Protein AF-A0A343JAC6-F1 (afdb_monomer_lite)

Foldseek 3Di:
DDPPVVVVLVVLVVVLVVCVVVDPCPPPVSVVSVVVSVVVVVVVVVVVVVVVVVVVVVVVVVVVVD

Radius of gyration: 18.26 Å; chains: 1; bounding box: 41×18×52 Å

pLDDT: mean 75.0, std 11.62, range [40.06, 91.44]

Secondary structure (DSSP, 8-state):
--THHHHHHHHHHHHHHHHHHHS-TTSHHHHHHHHHHHHHHHHHHHHHHHHHHHHHHHHHHHHHH-

Sequence (66 aa):
MSNNFKRKILIRKKLLNFLLVFLSPRNKFILFLSQDLDKLITKSQRKAYNRYLKKKSMNLYLNKVA

Organism: NCBI:txid182773

InterPro domains:
  IPR037208 Aspartyl-phosphate phosphatase Spo0E-like superfamily [SSF140500] (3-52)

Structure (mmCIF, N/CA/C/O backbone):
data_AF-A0A343JAC6-F1
#
_entry.id   AF-A0A343JAC6-F1
#
loop_
_atom_site.group_PDB
_atom_site.id
_atom_site.type_symbol
_atom_site.label_atom_id
_atom_site.label_alt_id
_atom_site.label_comp_id
_atom_site.label_asym_id
_atom_site.label_entity_id
_atom_site.label_seq_id
_atom_site.pdbx_PDB_ins_code
_atom_site.Cartn_x
_atom_site.Cartn_y
_atom_site.Cartn_z
_atom_site.occupancy
_atom_site.B_iso_or_equiv
_atom_site.auth_seq_id
_atom_site.auth_comp_id
_atom_site.auth_asym_id
_atom_site.auth_atom_id
_atom_site.pdbx_PDB_model_num
ATOM 1 N N . MET A 1 1 ? -17.367 6.979 0.725 1.00 40.06 1 MET A N 1
ATOM 2 C CA . MET A 1 1 ? -15.951 6.639 1.019 1.00 40.06 1 MET A CA 1
ATOM 3 C C . MET A 1 1 ? -15.144 6.725 -0.282 1.00 40.06 1 MET A C 1
ATOM 5 O O . MET A 1 1 ? -15.175 5.797 -1.072 1.00 40.06 1 MET A O 1
ATOM 9 N N . SER A 1 2 ? -14.526 7.889 -0.519 1.00 43.59 2 SER A N 1
ATOM 10 C CA . SER A 1 2 ? -13.688 8.318 -1.661 1.00 43.59 2 SER A CA 1
ATOM 11 C C . SER A 1 2 ? -13.426 7.308 -2.804 1.00 43.59 2 SER A C 1
ATOM 13 O O . SER A 1 2 ? -12.530 6.464 -2.721 1.00 43.59 2 SER A O 1
ATOM 15 N N . ASN A 1 3 ? -14.139 7.495 -3.924 1.00 55.22 3 ASN A N 1
ATOM 16 C CA . ASN A 1 3 ? -13.959 6.811 -5.220 1.00 55.22 3 ASN A CA 1
ATOM 17 C C . ASN A 1 3 ? -12.537 6.934 -5.817 1.00 55.22 3 ASN A C 1
ATOM 19 O O . ASN A 1 3 ? -12.202 6.258 -6.790 1.00 55.22 3 ASN A O 1
ATOM 23 N N . ASN A 1 4 ? -11.670 7.753 -5.220 1.00 58.38 4 ASN A N 1
ATOM 24 C CA . ASN A 1 4 ? -10.346 8.072 -5.747 1.00 58.38 4 ASN A CA 1
ATOM 25 C C . ASN A 1 4 ? -9.323 6.939 -5.556 1.00 58.38 4 ASN A C 1
ATOM 27 O O . ASN A 1 4 ? -8.410 6.798 -6.369 1.00 58.38 4 ASN A O 1
ATOM 31 N N . PHE A 1 5 ? -9.475 6.091 -4.531 1.00 58.62 5 PHE A N 1
ATOM 32 C CA . PHE A 1 5 ? -8.541 4.979 -4.293 1.00 58.62 5 PHE A CA 1
ATOM 33 C C . PHE A 1 5 ? -8.720 3.838 -5.294 1.00 58.62 5 PHE A C 1
ATOM 35 O O . PHE A 1 5 ? -7.739 3.369 -5.868 1.00 58.62 5 PHE A O 1
ATOM 42 N N . LYS A 1 6 ? -9.969 3.438 -5.564 1.00 66.62 6 LYS A N 1
ATOM 43 C CA . LYS A 1 6 ? -10.271 2.405 -6.566 1.00 66.62 6 LYS A CA 1
ATOM 44 C C . LYS A 1 6 ? -9.791 2.821 -7.958 1.00 66.62 6 LYS A C 1
ATOM 46 O O . LYS A 1 6 ? -9.188 2.018 -8.661 1.00 66.62 6 LYS A O 1
ATOM 51 N N . ARG A 1 7 ? -9.984 4.094 -8.324 1.00 74.81 7 ARG A N 1
ATOM 52 C CA . ARG A 1 7 ? -9.555 4.638 -9.621 1.00 74.81 7 ARG A CA 1
ATOM 53 C C . ARG A 1 7 ? -8.029 4.656 -9.760 1.00 74.81 7 ARG A C 1
ATOM 55 O O . ARG A 1 7 ? -7.517 4.231 -10.789 1.00 74.81 7 ARG A O 1
ATOM 62 N N . LYS A 1 8 ? -7.295 5.040 -8.705 1.00 74.44 8 LYS A N 1
ATOM 63 C CA . LYS A 1 8 ? -5.821 4.966 -8.683 1.00 74.44 8 LYS A CA 1
ATOM 64 C C . LYS A 1 8 ? -5.299 3.534 -8.824 1.00 74.44 8 LYS A C 1
ATOM 66 O O . LYS A 1 8 ? -4.337 3.322 -9.554 1.00 74.44 8 LYS A O 1
ATOM 71 N N . ILE A 1 9 ? -5.937 2.560 -8.172 1.00 74.38 9 ILE A N 1
ATOM 72 C CA . ILE A 1 9 ? -5.567 1.141 -8.300 1.00 74.38 9 ILE A CA 1
ATOM 73 C C . ILE A 1 9 ? -5.810 0.652 -9.732 1.00 74.38 9 ILE A C 1
ATOM 75 O O . ILE A 1 9 ? -4.933 0.022 -10.313 1.00 74.38 9 ILE A O 1
ATOM 79 N N . LEU A 1 10 ? -6.954 0.997 -10.331 1.00 81.19 10 LEU A N 1
ATOM 80 C CA . LEU A 1 10 ? -7.277 0.618 -11.709 1.00 81.19 10 LEU A CA 1
ATOM 81 C C . LEU A 1 10 ? -6.271 1.199 -12.719 1.00 81.19 10 LEU A C 1
ATOM 83 O O . LEU A 1 10 ? -5.807 0.479 -13.600 1.00 81.19 10 LEU A O 1
ATOM 87 N N . ILE A 1 11 ? -5.907 2.478 -12.568 1.00 78.69 11 ILE A N 1
ATOM 88 C CA . ILE A 1 11 ? -4.924 3.150 -13.432 1.00 78.69 11 ILE A CA 1
ATOM 89 C C . ILE A 1 11 ? -3.553 2.487 -13.300 1.00 78.69 11 ILE A C 1
ATOM 91 O O . ILE A 1 11 ? -2.949 2.153 -14.313 1.00 78.69 11 ILE A O 1
ATOM 95 N N . ARG A 1 12 ? -3.081 2.231 -12.071 1.00 75.75 12 ARG A N 1
ATOM 96 C CA . ARG A 1 12 ? -1.795 1.551 -11.847 1.00 75.75 12 ARG A CA 1
ATOM 97 C C . ARG A 1 12 ? -1.787 0.129 -12.406 1.00 75.75 12 ARG A C 1
ATOM 99 O O . ARG A 1 12 ? -0.788 -0.280 -12.984 1.00 75.75 12 ARG A O 1
ATOM 106 N N . LYS A 1 13 ? -2.907 -0.593 -12.306 1.00 80.19 13 LYS A N 1
ATOM 107 C CA . LYS A 1 13 ? -3.056 -1.938 -12.877 1.00 80.19 13 LYS A CA 1
ATOM 108 C C . LYS A 1 13 ? -3.006 -1.911 -14.408 1.00 80.19 13 LYS A C 1
ATOM 110 O O . LYS A 1 13 ? -2.316 -2.732 -14.999 1.00 80.19 13 LYS A O 1
ATOM 115 N N . LYS A 1 14 ? -3.676 -0.944 -15.050 1.00 81.25 14 LYS A N 1
ATOM 116 C CA . LYS A 1 14 ? -3.594 -0.737 -16.508 1.00 81.25 14 LYS A CA 1
ATOM 117 C C . LYS A 1 14 ? -2.191 -0.338 -16.961 1.00 81.25 14 LYS A C 1
ATOM 119 O O . LYS A 1 14 ? -1.728 -0.867 -17.961 1.00 81.25 14 LYS A O 1
ATOM 124 N N . LEU A 1 15 ? -1.516 0.541 -16.220 1.00 79.00 15 LEU A N 1
ATOM 125 C CA . LEU A 1 15 ? -0.129 0.931 -16.488 1.00 79.00 15 LEU A CA 1
ATOM 126 C C . LEU A 1 15 ? 0.813 -0.269 -16.416 1.00 79.00 15 LEU A C 1
ATOM 128 O O . LEU A 1 15 ? 1.612 -0.454 -17.322 1.00 79.00 15 LEU A O 1
ATOM 132 N N . LEU A 1 16 ? 0.683 -1.107 -15.384 1.00 76.12 16 LEU A N 1
ATOM 133 C CA . LEU A 1 16 ? 1.483 -2.323 -15.246 1.00 76.12 16 LEU A CA 1
ATOM 134 C C . LEU A 1 16 ? 1.239 -3.285 -16.416 1.00 76.12 16 LEU A C 1
ATOM 136 O O . LEU A 1 16 ? 2.190 -3.799 -16.993 1.00 76.12 16 LEU A O 1
ATOM 140 N N . ASN A 1 17 ? -0.027 -3.479 -16.800 1.00 79.00 17 ASN A N 1
ATOM 141 C CA . ASN A 1 17 ? -0.387 -4.340 -17.925 1.00 79.00 17 ASN A CA 1
ATOM 142 C C . ASN A 1 17 ? 0.137 -3.788 -19.260 1.00 79.00 17 ASN A C 1
ATOM 144 O O . ASN A 1 17 ? 0.583 -4.554 -20.098 1.00 79.00 17 ASN A O 1
ATOM 148 N N . PHE A 1 18 ? 0.127 -2.464 -19.439 1.00 75.38 18 PHE A N 1
ATOM 149 C CA . PHE A 1 18 ? 0.720 -1.797 -20.599 1.00 75.38 18 PHE A CA 1
ATOM 150 C C . PHE A 1 18 ? 2.244 -1.964 -20.615 1.00 75.38 18 PHE A C 1
ATOM 152 O O . PH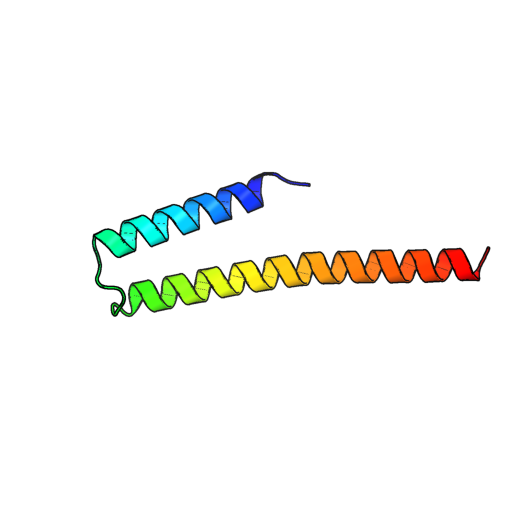E A 1 18 ? 2.805 -2.382 -21.616 1.00 75.38 18 PHE A O 1
ATOM 159 N N . LEU A 1 19 ? 2.919 -1.729 -19.488 1.00 70.56 19 LEU A N 1
ATOM 160 C CA . LEU A 1 19 ? 4.367 -1.913 -19.352 1.00 70.56 19 LEU A CA 1
ATOM 161 C C . LEU A 1 19 ? 4.799 -3.364 -19.600 1.00 70.56 19 LEU A C 1
ATOM 163 O O . LEU A 1 19 ? 5.852 -3.573 -20.185 1.00 70.56 19 LEU A O 1
ATOM 167 N N . LEU A 1 20 ? 3.984 -4.352 -19.221 1.00 67.88 20 LEU A N 1
ATOM 168 C CA . LEU A 1 20 ? 4.231 -5.775 -19.486 1.00 67.88 20 LEU A CA 1
ATOM 169 C C . LEU A 1 20 ? 4.115 -6.164 -20.968 1.00 67.88 20 LEU A C 1
ATOM 171 O O . LEU A 1 20 ? 4.694 -7.170 -21.366 1.00 67.88 20 LEU A O 1
ATOM 175 N N . VAL A 1 21 ? 3.392 -5.385 -21.783 1.00 69.12 21 VAL A N 1
ATOM 176 C CA . VAL A 1 21 ? 3.325 -5.594 -23.242 1.00 69.12 21 VAL A CA 1
ATOM 177 C C . VAL A 1 21 ? 4.627 -5.155 -23.921 1.00 69.12 21 VAL A C 1
ATOM 179 O O . VAL A 1 21 ? 5.031 -5.763 -24.906 1.00 69.12 21 VAL A O 1
ATOM 182 N N . PHE A 1 22 ? 5.306 -4.135 -23.384 1.00 63.56 22 PHE A N 1
ATOM 183 C CA . PHE A 1 22 ? 6.524 -3.569 -23.984 1.00 63.56 22 PHE A CA 1
ATOM 184 C C . PHE A 1 22 ? 7.825 -4.021 -23.312 1.00 63.56 22 PHE A C 1
ATOM 186 O O . PHE A 1 22 ? 8.877 -4.018 -23.947 1.00 63.56 22 PHE A O 1
ATOM 193 N N . LEU A 1 23 ? 7.789 -4.396 -22.033 1.00 61.00 23 LEU A N 1
ATOM 194 C CA . LEU A 1 23 ? 8.958 -4.825 -21.273 1.00 61.00 23 LEU A CA 1
ATOM 195 C C . LEU A 1 23 ? 8.772 -6.263 -20.788 1.00 61.00 23 LEU A C 1
ATOM 197 O O . LEU A 1 23 ? 7.757 -6.615 -20.192 1.00 61.00 23 LEU A O 1
ATOM 201 N N . SER A 1 24 ? 9.809 -7.085 -20.971 1.00 64.56 24 SER A N 1
ATOM 202 C CA . SER A 1 24 ? 9.823 -8.454 -20.454 1.00 64.56 24 SER A CA 1
ATOM 203 C C . SER A 1 24 ? 9.616 -8.463 -18.927 1.00 64.56 24 SER A C 1
ATOM 205 O O . SER A 1 24 ? 10.291 -7.699 -18.230 1.00 64.56 24 SER A O 1
ATOM 207 N N . PRO A 1 25 ? 8.754 -9.338 -18.371 1.00 64.94 25 PRO A N 1
ATOM 208 C CA . PRO A 1 25 ? 8.439 -9.406 -16.937 1.00 64.94 25 PRO A CA 1
ATOM 209 C C . PRO A 1 25 ? 9.651 -9.655 -16.024 1.00 64.94 25 PRO A C 1
ATOM 211 O O . PRO A 1 25 ? 9.566 -9.439 -14.818 1.00 64.94 25 PRO A O 1
ATOM 214 N N . ARG A 1 26 ? 10.799 -10.069 -16.584 1.00 65.12 26 ARG A N 1
ATOM 215 C CA . ARG A 1 26 ? 12.079 -10.197 -15.865 1.00 65.12 26 ARG A CA 1
ATOM 216 C C . ARG A 1 26 ? 12.830 -8.877 -15.668 1.00 65.12 26 ARG A C 1
ATOM 218 O O . ARG A 1 26 ? 13.857 -8.870 -14.992 1.00 65.12 26 ARG A O 1
ATOM 225 N N . ASN A 1 27 ? 12.355 -7.763 -16.225 1.00 72.06 27 ASN A N 1
ATOM 226 C CA . ASN A 1 27 ? 12.979 -6.468 -15.983 1.00 72.06 27 ASN A CA 1
ATOM 227 C C . ASN A 1 27 ? 12.836 -6.077 -14.508 1.00 72.06 27 ASN A C 1
ATOM 229 O O . ASN A 1 27 ? 11.726 -6.012 -13.975 1.00 72.06 27 ASN A O 1
ATOM 233 N N . LYS A 1 28 ? 13.961 -5.741 -13.861 1.00 78.25 28 LYS A N 1
ATOM 234 C CA . LYS A 1 28 ? 14.000 -5.291 -12.455 1.00 78.25 28 LYS A CA 1
ATOM 235 C C . LYS A 1 28 ? 13.023 -4.139 -12.181 1.00 78.25 28 LYS A C 1
ATOM 237 O O . LYS A 1 28 ? 12.453 -4.073 -11.097 1.00 78.25 28 LYS A O 1
ATOM 242 N N . PHE A 1 29 ? 12.767 -3.287 -13.177 1.00 76.19 29 PHE A N 1
ATOM 243 C CA . PHE A 1 29 ? 11.772 -2.215 -13.103 1.00 76.19 29 PHE A CA 1
ATOM 244 C C . PHE A 1 29 ? 10.330 -2.716 -12.924 1.00 76.19 29 PHE A C 1
ATOM 246 O O . PHE A 1 29 ? 9.595 -2.160 -12.112 1.00 76.19 29 PHE A O 1
ATOM 253 N N . ILE A 1 30 ? 9.922 -3.776 -13.632 1.00 76.12 30 ILE A N 1
ATOM 254 C CA . ILE A 1 30 ? 8.575 -4.360 -13.502 1.00 76.12 30 ILE A CA 1
ATOM 255 C C . ILE A 1 30 ? 8.417 -5.047 -12.145 1.00 76.12 30 ILE A C 1
ATOM 257 O O . ILE A 1 30 ? 7.382 -4.892 -11.495 1.00 76.12 30 ILE A O 1
ATOM 261 N N . LEU A 1 31 ? 9.449 -5.762 -11.693 1.00 81.00 31 LEU A N 1
ATOM 262 C CA . LEU A 1 31 ? 9.489 -6.361 -10.357 1.00 81.00 31 LEU A CA 1
ATOM 263 C C . LEU A 1 31 ? 9.323 -5.301 -9.263 1.00 81.00 31 LEU A C 1
ATOM 265 O O . LEU A 1 31 ? 8.468 -5.450 -8.392 1.00 81.00 31 LEU A O 1
ATOM 269 N N . PHE A 1 32 ? 10.069 -4.199 -9.354 1.00 83.62 32 PHE A N 1
ATOM 270 C CA . PHE A 1 32 ? 9.967 -3.094 -8.404 1.00 83.62 32 PHE A CA 1
ATOM 271 C C . PHE A 1 32 ? 8.578 -2.437 -8.420 1.00 83.62 32 PHE A C 1
ATOM 273 O O . PHE A 1 32 ? 7.979 -2.222 -7.367 1.00 83.62 32 PHE A O 1
ATOM 280 N N . LEU A 1 33 ? 8.022 -2.178 -9.608 1.00 78.75 33 LEU A N 1
ATOM 281 C CA . LEU A 1 33 ? 6.667 -1.635 -9.760 1.00 78.75 33 LEU A CA 1
ATOM 282 C C . LEU A 1 33 ? 5.594 -2.564 -9.182 1.00 78.75 33 LEU A C 1
ATOM 284 O O . LEU A 1 33 ? 4.630 -2.088 -8.581 1.00 78.75 33 LEU A O 1
ATOM 288 N N . SER A 1 34 ? 5.766 -3.876 -9.343 1.00 80.88 34 SER A N 1
ATOM 289 C CA . SER A 1 34 ? 4.837 -4.875 -8.809 1.00 80.88 34 SER A CA 1
ATOM 290 C C . SER A 1 34 ? 4.894 -4.912 -7.281 1.00 80.88 34 SER A C 1
ATOM 292 O O . SER A 1 34 ? 3.855 -4.873 -6.626 1.00 80.88 34 SER A O 1
ATOM 294 N N . GLN A 1 35 ? 6.100 -4.879 -6.707 1.00 86.44 35 GLN A N 1
ATOM 295 C CA . GLN A 1 35 ? 6.306 -4.818 -5.257 1.00 86.44 35 GLN A CA 1
ATOM 296 C C . GLN A 1 35 ? 5.757 -3.523 -4.636 1.00 86.44 35 GLN A C 1
ATOM 298 O O . GLN A 1 35 ? 5.139 -3.565 -3.569 1.00 86.44 35 GLN A O 1
ATOM 303 N N . ASP A 1 36 ? 5.937 -2.371 -5.292 1.00 86.38 36 ASP A N 1
ATOM 304 C CA . ASP A 1 36 ? 5.3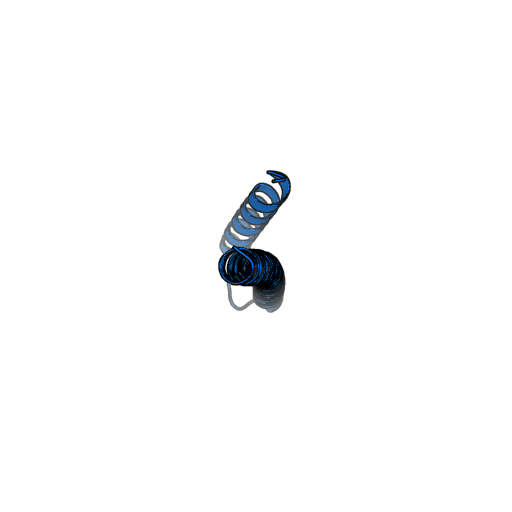69 -1.099 -4.821 1.00 86.38 36 ASP A CA 1
ATOM 305 C C . ASP A 1 36 ? 3.833 -1.133 -4.829 1.00 86.38 36 ASP A C 1
ATOM 307 O O . ASP A 1 36 ? 3.176 -0.709 -3.869 1.00 86.38 36 ASP A O 1
ATOM 311 N N . LEU A 1 37 ? 3.248 -1.698 -5.891 1.00 81.69 37 LEU A N 1
ATOM 312 C CA . LEU A 1 37 ? 1.803 -1.851 -6.011 1.00 81.69 37 LEU A CA 1
ATOM 313 C C . LEU A 1 37 ? 1.238 -2.755 -4.906 1.00 81.69 37 LEU A C 1
ATOM 315 O O . LEU A 1 37 ? 0.274 -2.366 -4.240 1.00 81.69 37 LEU A O 1
ATOM 319 N N . ASP A 1 38 ? 1.867 -3.903 -4.655 1.00 86.25 38 ASP A N 1
ATOM 320 C CA . ASP A 1 38 ? 1.467 -4.832 -3.593 1.00 86.25 38 ASP A CA 1
ATOM 321 C C . ASP A 1 38 ? 1.564 -4.204 -2.200 1.00 86.25 38 ASP A C 1
ATOM 323 O O . ASP A 1 38 ? 0.660 -4.354 -1.365 1.00 86.25 38 ASP A O 1
ATOM 327 N N . LYS A 1 39 ? 2.612 -3.416 -1.942 1.00 89.94 39 LYS A N 1
ATOM 328 C CA . LYS A 1 39 ? 2.778 -2.700 -0.670 1.00 89.94 39 LYS A CA 1
ATOM 329 C C . LYS A 1 39 ? 1.642 -1.706 -0.428 1.00 89.94 39 LYS A C 1
ATOM 331 O O . LYS A 1 39 ? 1.123 -1.602 0.690 1.00 89.94 39 LYS A O 1
ATOM 336 N N . LEU A 1 40 ? 1.212 -0.987 -1.465 1.00 84.00 40 LEU A N 1
ATOM 337 C CA . LEU A 1 40 ? 0.086 -0.055 -1.377 1.00 84.00 40 LEU A CA 1
ATOM 338 C C . LEU A 1 40 ? -1.250 -0.767 -1.166 1.00 84.00 40 LEU A C 1
ATOM 340 O O . LEU A 1 40 ? -2.061 -0.304 -0.354 1.00 84.00 40 LEU A O 1
ATOM 344 N N . ILE A 1 41 ? -1.472 -1.894 -1.846 1.00 84.75 41 ILE A N 1
ATOM 345 C CA . ILE A 1 41 ? -2.671 -2.721 -1.665 1.00 84.75 41 ILE A CA 1
ATOM 346 C C . ILE A 1 41 ? -2.737 -3.218 -0.221 1.00 84.75 41 ILE A C 1
ATOM 348 O O . ILE A 1 41 ? -3.736 -2.964 0.458 1.00 84.75 41 ILE A O 1
ATOM 352 N N . THR A 1 42 ? -1.647 -3.794 0.287 1.00 91.44 42 THR A N 1
ATOM 353 C CA . THR A 1 42 ? -1.542 -4.305 1.662 1.00 91.44 42 THR A CA 1
ATOM 354 C C . THR A 1 42 ? -1.790 -3.201 2.691 1.00 91.44 42 THR A C 1
ATOM 356 O O . THR A 1 42 ? -2.556 -3.375 3.641 1.00 91.44 42 THR A O 1
ATOM 359 N N . LYS A 1 43 ? -1.221 -2.004 2.486 1.00 89.62 43 LYS A N 1
ATOM 360 C CA . LYS A 1 43 ? -1.464 -0.847 3.365 1.00 89.62 43 LYS A CA 1
ATOM 361 C C . LYS A 1 43 ? -2.936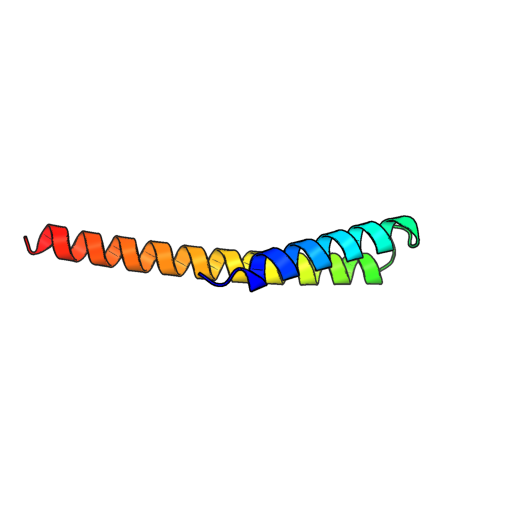 -0.423 3.355 1.00 89.62 43 LYS A C 1
ATOM 363 O O . LYS A 1 43 ? -3.485 -0.071 4.403 1.00 89.62 43 LYS A O 1
ATOM 368 N N . SER A 1 44 ? -3.590 -0.466 2.193 1.00 83.75 44 SER A N 1
ATOM 369 C CA . SER A 1 44 ? -5.015 -0.145 2.068 1.00 83.75 44 SER A CA 1
ATOM 370 C C . SER A 1 44 ? -5.901 -1.173 2.782 1.00 83.75 44 SER A C 1
ATOM 372 O O . SER A 1 44 ? -6.786 -0.785 3.551 1.00 83.75 44 SER A O 1
ATOM 374 N N . GLN A 1 45 ? -5.608 -2.466 2.611 1.00 86.81 45 GLN A N 1
ATOM 375 C CA . GLN A 1 45 ? -6.325 -3.570 3.241 1.00 86.81 45 GLN A CA 1
ATOM 376 C C . GLN A 1 45 ? -6.151 -3.542 4.757 1.00 86.81 45 GLN A C 1
ATOM 378 O O . GLN A 1 45 ? -7.141 -3.609 5.479 1.00 86.81 45 GLN A O 1
ATOM 383 N N . ARG A 1 46 ? -4.932 -3.306 5.259 1.00 89.56 46 ARG A N 1
ATOM 384 C CA . ARG A 1 46 ? -4.669 -3.147 6.698 1.00 89.56 46 ARG A CA 1
ATOM 385 C C . ARG A 1 46 ? -5.460 -1.987 7.300 1.00 89.56 46 ARG A C 1
ATOM 387 O O . ARG A 1 46 ? -6.027 -2.114 8.380 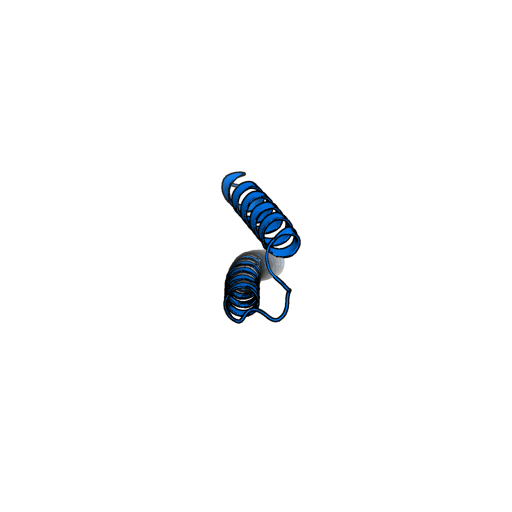1.00 89.56 46 ARG A O 1
ATOM 394 N N . LYS A 1 47 ? -5.566 -0.856 6.592 1.00 89.38 47 LYS A N 1
ATOM 395 C CA . LYS A 1 47 ? -6.378 0.284 7.048 1.00 89.38 47 LYS A CA 1
ATOM 396 C C . LYS A 1 47 ? -7.873 -0.050 7.075 1.00 89.38 47 LYS A C 1
ATOM 398 O O . LYS A 1 47 ? -8.565 0.369 8.000 1.00 89.38 47 LYS A O 1
ATOM 403 N N . ALA A 1 48 ? -8.375 -0.784 6.082 1.00 85.38 48 ALA A N 1
ATOM 404 C CA . ALA A 1 48 ? -9.758 -1.258 6.063 1.00 85.38 48 ALA A CA 1
ATOM 405 C C . ALA A 1 48 ? -10.028 -2.257 7.200 1.00 85.38 48 ALA A C 1
ATOM 407 O O . ALA A 1 48 ? -11.015 -2.108 7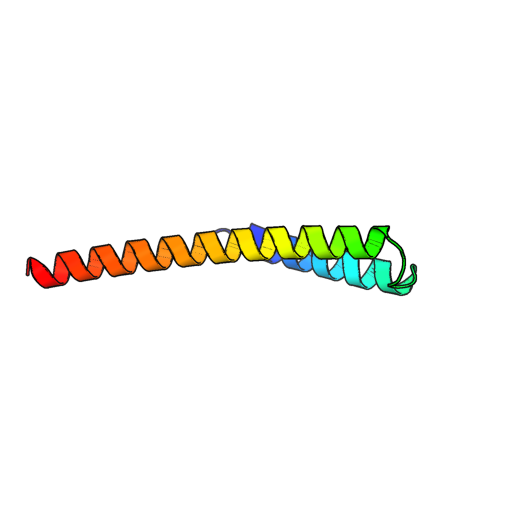.919 1.00 85.38 48 ALA A O 1
ATOM 408 N N . TYR A 1 49 ? -9.108 -3.195 7.425 1.00 87.25 49 TYR A N 1
ATOM 409 C CA . TYR A 1 49 ? -9.173 -4.184 8.495 1.00 87.25 49 TYR A CA 1
ATOM 410 C C . TYR A 1 49 ? -9.160 -3.535 9.884 1.00 87.25 49 TYR A C 1
ATOM 412 O O . TYR A 1 49 ? -10.036 -3.807 10.698 1.00 87.25 49 TYR A O 1
ATOM 420 N N . ASN A 1 50 ? -8.263 -2.577 10.130 1.00 86.94 50 ASN A N 1
ATOM 421 C CA . ASN A 1 50 ? -8.221 -1.846 11.399 1.00 86.94 50 ASN A CA 1
ATOM 422 C C . ASN A 1 50 ? -9.519 -1.064 11.664 1.00 86.94 50 ASN A C 1
ATOM 424 O O . ASN A 1 50 ? -9.980 -0.989 12.801 1.00 86.94 50 ASN A O 1
ATOM 428 N N . ARG A 1 51 ? -10.138 -0.490 10.622 1.00 87.38 51 ARG A N 1
ATOM 429 C CA . ARG A 1 51 ? -11.454 0.164 10.748 1.00 87.38 51 ARG A CA 1
ATOM 430 C C . ARG A 1 51 ? -12.554 -0.838 11.086 1.00 87.38 51 ARG A C 1
ATOM 432 O O . ARG A 1 51 ? -13.403 -0.529 11.916 1.00 87.38 51 ARG A O 1
ATOM 439 N N . TYR A 1 52 ? -12.533 -2.011 10.457 1.00 87.31 52 TYR A N 1
ATOM 440 C CA . TYR A 1 52 ? -13.466 -3.091 10.763 1.00 87.31 52 TYR A CA 1
ATOM 441 C C . TYR A 1 52 ? -13.315 -3.557 12.216 1.00 87.31 52 TYR A C 1
ATOM 443 O O . TYR A 1 52 ? -14.307 -3.593 12.939 1.00 87.31 52 TYR A O 1
ATOM 451 N N . LEU A 1 53 ? -12.085 -3.811 12.674 1.00 84.31 53 LEU A N 1
ATOM 452 C CA . LEU A 1 53 ? -11.811 -4.197 14.059 1.00 84.31 53 LEU A CA 1
ATOM 453 C C . LEU A 1 53 ? -12.292 -3.142 15.057 1.00 84.31 53 LEU A C 1
ATOM 455 O O . LEU A 1 53 ? -12.980 -3.494 16.009 1.00 84.31 53 LEU A O 1
ATOM 459 N N . LYS A 1 54 ? -12.018 -1.854 14.807 1.00 82.62 54 LYS A N 1
ATOM 460 C CA . LYS A 1 54 ? -12.486 -0.757 15.669 1.00 82.62 54 LYS A CA 1
ATOM 461 C C . LYS A 1 54 ? -14.016 -0.680 15.736 1.00 82.62 54 LYS A C 1
ATOM 463 O O . LYS A 1 54 ? -14.578 -0.419 16.794 1.00 82.62 54 LYS A O 1
ATOM 468 N N . LYS A 1 55 ? -14.708 -0.921 14.618 1.00 82.44 55 LYS A N 1
ATOM 469 C CA . LYS A 1 55 ? -16.177 -0.964 14.592 1.00 82.44 55 LYS A CA 1
ATOM 470 C C . LYS A 1 55 ? -16.715 -2.185 15.345 1.00 82.44 55 LYS A C 1
ATOM 472 O O . LYS A 1 55 ? -17.680 -2.062 16.091 1.00 82.44 55 LYS A O 1
ATOM 477 N N . LYS A 1 56 ? -16.074 -3.347 15.186 1.00 84.25 56 LYS A N 1
ATOM 478 C CA . LYS A 1 56 ? -16.440 -4.586 15.884 1.00 84.25 56 LYS A CA 1
ATOM 479 C C . LYS A 1 56 ? -16.241 -4.464 17.396 1.00 84.25 56 LYS A C 1
ATOM 481 O O . LYS A 1 56 ? -17.135 -4.852 18.137 1.00 84.25 56 LYS A O 1
ATOM 486 N N . SER A 1 57 ? -15.124 -3.891 17.850 1.00 77.00 57 SER A N 1
ATOM 487 C CA . SER A 1 57 ? -14.865 -3.666 19.278 1.00 77.00 57 SER A CA 1
ATOM 488 C C . SER A 1 57 ? -15.861 -2.682 19.895 1.00 77.00 57 SER A C 1
ATOM 490 O O . SER A 1 57 ? -16.321 -2.901 21.008 1.00 77.00 57 SER A O 1
ATOM 492 N N . MET A 1 58 ? -16.238 -1.629 19.162 1.00 73.12 58 MET A N 1
ATOM 493 C CA . MET A 1 58 ? -17.239 -0.659 19.613 1.00 73.12 58 MET A CA 1
ATOM 494 C C . MET A 1 58 ? -18.638 -1.278 19.723 1.00 73.12 58 MET A C 1
ATOM 496 O O . MET A 1 58 ? -19.310 -1.073 20.725 1.00 73.12 58 MET A O 1
ATOM 500 N N . ASN A 1 59 ? -19.046 -2.093 18.745 1.00 68.88 59 ASN A N 1
ATOM 501 C CA . ASN A 1 59 ? -20.301 -2.848 18.826 1.00 68.88 59 ASN A CA 1
ATOM 502 C C . ASN A 1 59 ? -20.303 -3.851 19.987 1.00 68.88 59 ASN A C 1
ATOM 504 O O . ASN A 1 59 ? -21.307 -3.982 20.672 1.00 68.88 59 ASN A O 1
ATOM 508 N N . LEU A 1 60 ? -19.181 -4.535 20.231 1.00 71.06 60 LEU A N 1
ATOM 509 C CA . LEU A 1 60 ? -19.034 -5.441 21.375 1.00 71.06 60 LEU A CA 1
ATOM 510 C C . LEU A 1 60 ? -19.176 -4.714 22.717 1.00 71.06 60 LEU A C 1
ATOM 512 O O . LEU A 1 60 ? -19.801 -5.249 23.623 1.00 71.06 60 LEU A O 1
ATOM 516 N N . TYR A 1 61 ? -18.621 -3.505 22.839 1.00 66.12 61 TYR A N 1
ATOM 517 C CA . TYR A 1 61 ? -18.788 -2.677 24.032 1.00 66.12 61 TYR A CA 1
ATOM 518 C C . TYR A 1 61 ? -20.248 -2.245 24.222 1.00 66.12 61 TYR A C 1
ATOM 520 O O . TYR A 1 61 ? -20.794 -2.441 25.299 1.00 66.12 61 TYR A O 1
ATOM 528 N N . LEU A 1 62 ? -20.903 -1.735 23.172 1.00 58.72 62 LEU A N 1
ATOM 529 C CA . LEU A 1 62 ? -22.310 -1.321 23.241 1.00 58.72 62 LEU A CA 1
ATOM 530 C C . LEU A 1 62 ? -23.242 -2.482 23.615 1.00 58.72 62 LEU A C 1
ATOM 532 O O . LEU A 1 62 ? -24.089 -2.315 24.481 1.00 58.72 62 LEU A O 1
ATOM 536 N N . ASN A 1 63 ? -23.027 -3.672 23.048 1.00 59.50 63 ASN 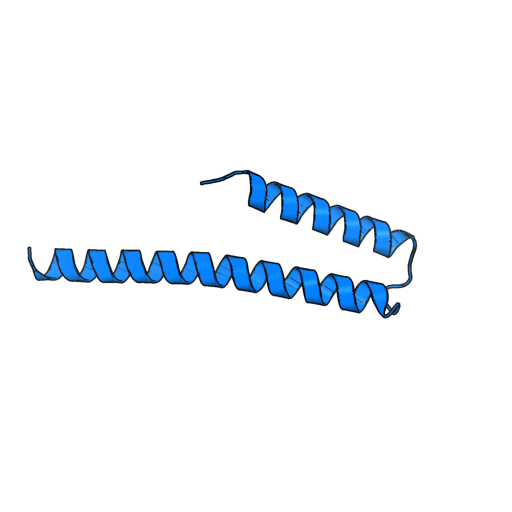A N 1
ATOM 537 C CA . ASN A 1 63 ? -23.800 -4.875 23.382 1.00 59.50 63 ASN A CA 1
ATOM 538 C C . ASN A 1 63 ? -23.535 -5.420 24.796 1.00 59.50 63 ASN A C 1
ATOM 540 O O . ASN A 1 63 ? -24.262 -6.298 25.237 1.00 59.50 63 ASN A O 1
ATOM 544 N N . LYS A 1 64 ? -22.464 -4.982 25.472 1.00 61.16 64 LYS A N 1
ATOM 545 C CA . LYS A 1 64 ? -22.146 -5.384 26.853 1.00 61.16 64 LYS A CA 1
ATOM 546 C C . LYS A 1 64 ? -22.704 -4.399 27.888 1.00 61.16 64 LYS A C 1
ATOM 548 O O . LYS A 1 64 ? -22.801 -4.750 29.058 1.00 61.16 64 LYS A O 1
ATOM 553 N N . VAL A 1 65 ? -22.969 -3.159 27.475 1.00 60.19 65 VAL A N 1
ATOM 554 C CA . VAL A 1 65 ? -23.482 -2.081 28.338 1.00 60.19 65 VAL A CA 1
ATOM 555 C C . VAL A 1 65 ? -25.011 -1.952 28.241 1.00 60.19 65 VAL A C 1
ATOM 557 O O . VAL A 1 65 ? -25.614 -1.400 29.156 1.00 60.19 65 VAL A O 1
ATOM 560 N N . ALA A 1 66 ? -25.622 -2.451 27.161 1.00 50.03 66 ALA A N 1
ATOM 561 C CA . ALA A 1 66 ? -27.070 -2.651 27.034 1.00 50.03 66 ALA A CA 1
ATOM 562 C C . ALA A 1 66 ? -27.528 -3.914 27.776 1.00 50.03 66 ALA A C 1
ATOM 564 O O . ALA A 1 66 ? -28.653 -3.880 28.318 1.00 50.03 66 ALA A O 1
#